Protein AF-A0A3S3KPT0-F1 (afdb_monomer_lite)

Radius of gyration: 13.14 Å; chains: 1; bounding box: 26×38×35 Å

pLDDT: mean 92.79, std 5.1, range [73.88, 97.88]

Secondary structure (DSSP, 8-state):
--EEEETTEEEE--TT-EEE-TTT--EEEEE-SSSS--EEEESSS--S-TT--PPPHHHHHHHTTS-GGGEEEEEE-TT--EEEEEE--TT--

Sequence (93 aa):
MRYALINGERHE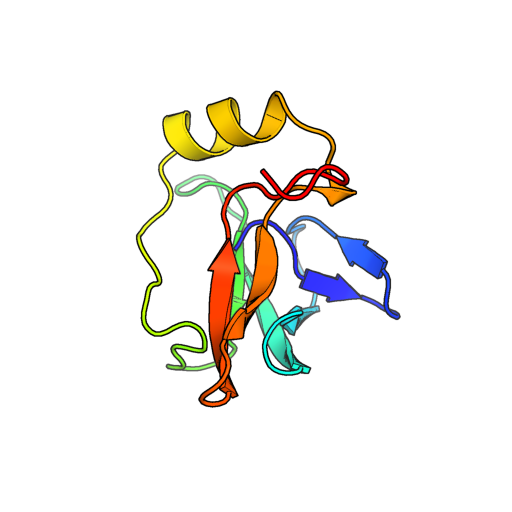AEPRLVGTCPGCAQAMVAKCGDQRIHHWAHKGMRVCDPWWEPETPWHRAWKREFEDAWQEVILHDELAEKHIADVRTDHGL

Structure (mmCIF, N/CA/C/O backbone):
data_AF-A0A3S3KPT0-F1
#
_entry.id   AF-A0A3S3KPT0-F1
#
loop_
_atom_site.group_PDB
_atom_site.id
_atom_site.type_symbol
_atom_site.label_atom_id
_atom_site.label_alt_id
_atom_site.label_comp_id
_atom_site.label_asym_id
_atom_si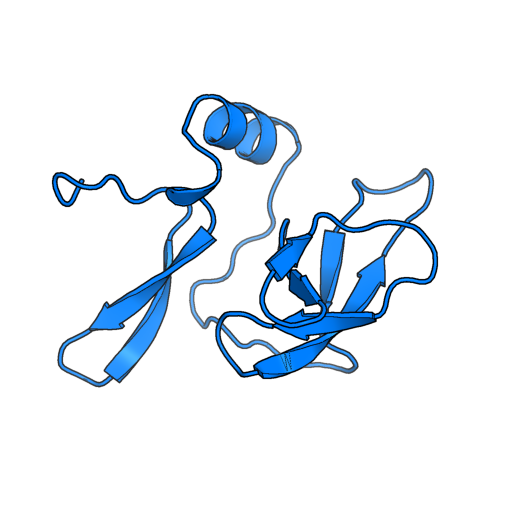te.label_entity_id
_atom_site.label_seq_id
_atom_site.pdbx_PDB_ins_code
_atom_site.Cartn_x
_atom_site.Cartn_y
_atom_site.Cartn_z
_atom_site.occupancy
_atom_site.B_iso_or_equiv
_atom_site.auth_seq_id
_atom_site.auth_comp_id
_atom_site.auth_asym_id
_atom_site.auth_atom_id
_atom_site.pdbx_PDB_model_num
ATOM 1 N N . MET A 1 1 ? 2.287 1.926 3.910 1.00 92.06 1 MET A N 1
ATOM 2 C CA . MET A 1 1 ? 1.683 1.583 2.608 1.00 92.06 1 MET A CA 1
ATOM 3 C C . MET A 1 1 ? 0.865 2.757 2.107 1.00 92.06 1 MET A C 1
ATOM 5 O O . MET A 1 1 ? 0.289 3.485 2.922 1.00 92.06 1 MET A O 1
ATOM 9 N N . ARG A 1 2 ? 0.841 2.963 0.794 1.00 95.12 2 ARG A N 1
ATOM 10 C CA . ARG A 1 2 ? 0.020 3.951 0.095 1.00 95.12 2 ARG A CA 1
ATOM 11 C C . ARG A 1 2 ? -1.396 3.439 -0.117 1.00 95.12 2 ARG A C 1
ATOM 13 O 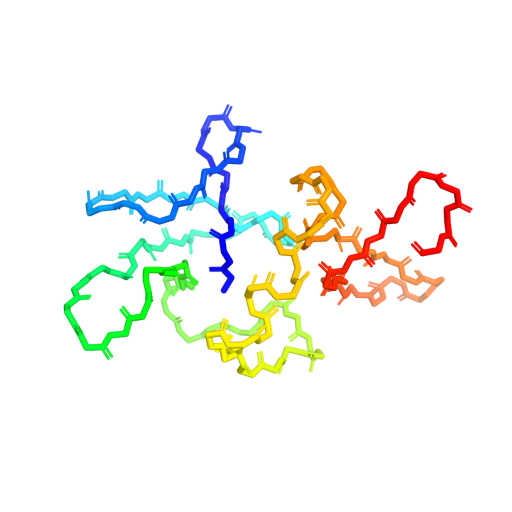O . ARG A 1 2 ? -2.317 4.229 0.065 1.00 95.12 2 ARG A O 1
ATOM 20 N N . TYR A 1 3 ? -1.571 2.146 -0.393 1.00 96.56 3 TYR A N 1
ATOM 21 C CA . TYR A 1 3 ? -2.877 1.566 -0.700 1.00 96.56 3 TYR A CA 1
ATOM 22 C C . TYR A 1 3 ? -3.359 0.548 0.341 1.00 96.56 3 TYR A C 1
ATOM 24 O O . TYR A 1 3 ? -2.576 -0.198 0.932 1.00 96.56 3 TYR A O 1
ATOM 32 N N . ALA A 1 4 ? -4.677 0.504 0.529 1.00 97.56 4 ALA A N 1
ATOM 33 C CA . ALA A 1 4 ? -5.398 -0.594 1.164 1.00 97.56 4 ALA A CA 1
ATOM 34 C C . ALA A 1 4 ? -6.623 -0.963 0.324 1.00 97.56 4 ALA A C 1
ATOM 36 O O . ALA A 1 4 ? -7.025 -0.196 -0.551 1.00 97.56 4 ALA A O 1
ATOM 37 N N . LEU A 1 5 ? -7.215 -2.127 0.595 1.00 97.81 5 LEU A N 1
ATOM 38 C CA . LEU A 1 5 ? -8.437 -2.566 -0.067 1.00 97.81 5 LEU A CA 1
ATOM 39 C C . LEU A 1 5 ? -9.678 -2.148 0.725 1.00 97.81 5 LEU A C 1
ATOM 41 O O . LEU A 1 5 ? -9.805 -2.492 1.906 1.00 97.81 5 LEU A O 1
ATOM 45 N N . ILE A 1 6 ? -10.610 -1.469 0.059 1.00 97.88 6 ILE A N 1
ATOM 46 C CA . ILE A 1 6 ? -11.966 -1.181 0.542 1.00 97.88 6 ILE A CA 1
ATOM 47 C C . ILE A 1 6 ? -12.921 -1.747 -0.503 1.00 97.88 6 ILE A C 1
ATOM 49 O O . ILE A 1 6 ? -12.814 -1.419 -1.676 1.00 97.88 6 ILE A O 1
ATOM 53 N N . ASN A 1 7 ? -13.806 -2.661 -0.102 1.00 96.06 7 ASN A N 1
ATOM 54 C CA . ASN A 1 7 ? -14.689 -3.390 -1.027 1.00 96.06 7 ASN A CA 1
ATOM 55 C C . ASN A 1 7 ? -13.953 -4.087 -2.194 1.00 96.06 7 ASN A C 1
ATOM 57 O O . ASN A 1 7 ? -14.522 -4.281 -3.260 1.00 96.06 7 ASN A O 1
ATOM 61 N N . GLY A 1 8 ? -12.692 -4.482 -1.985 1.00 94.81 8 GLY A N 1
ATOM 62 C CA . GLY A 1 8 ? -11.855 -5.119 -3.009 1.00 94.81 8 GLY A CA 1
ATOM 63 C C . GLY A 1 8 ? -11.127 -4.145 -3.940 1.00 94.81 8 GLY A C 1
ATOM 64 O O . GLY A 1 8 ? -10.278 -4.582 -4.710 1.00 94.81 8 GLY A O 1
ATOM 65 N N . GLU A 1 9 ? -11.385 -2.843 -3.833 1.00 96.50 9 GLU A N 1
ATOM 66 C CA . GLU A 1 9 ? -10.739 -1.807 -4.640 1.00 96.50 9 GLU A CA 1
ATOM 67 C C . GLU A 1 9 ? -9.600 -1.139 -3.872 1.00 96.50 9 GLU A C 1
ATOM 69 O O . GLU A 1 9 ? -9.624 -1.050 -2.644 1.00 96.50 9 GLU A O 1
ATOM 74 N N . ARG A 1 10 ? -8.574 -0.675 -4.589 1.00 96.31 10 ARG A N 1
ATOM 75 C CA . ARG A 1 10 ? -7.432 0.018 -3.985 1.00 96.31 10 ARG A CA 1
ATOM 76 C C . ARG A 1 10 ? -7.792 1.466 -3.688 1.00 96.31 10 ARG A C 1
ATOM 78 O O . ARG A 1 10 ? -8.192 2.201 -4.581 1.00 96.31 10 ARG A O 1
ATOM 85 N N . HIS A 1 11 ? -7.541 1.891 -2.456 1.00 97.75 11 HIS A N 1
ATOM 86 C CA . HIS A 1 11 ? -7.750 3.267 -2.018 1.00 97.75 11 HIS A CA 1
ATOM 87 C C . HIS A 1 11 ? -6.513 3.830 -1.324 1.00 97.75 11 HIS A C 1
ATOM 89 O O . HIS A 1 11 ? -5.852 3.139 -0.541 1.00 97.75 11 HIS A O 1
ATOM 95 N N . GLU A 1 12 ? -6.227 5.108 -1.574 1.00 97.00 12 GLU A N 1
ATOM 96 C CA . GLU A 1 12 ? -5.316 5.884 -0.734 1.00 97.00 12 GLU A CA 1
ATOM 97 C C . GLU A 1 12 ? -5.947 6.171 0.636 1.00 97.00 12 GLU A C 1
ATOM 99 O O . GLU A 1 12 ? -7.149 6.016 0.854 1.00 97.00 12 GLU A O 1
ATOM 104 N N . ALA A 1 13 ? -5.112 6.540 1.604 1.00 97.25 13 ALA A N 1
ATOM 105 C CA . ALA A 1 13 ? -5.577 6.812 2.954 1.00 97.25 13 ALA A CA 1
ATOM 106 C C . ALA A 1 13 ? -6.313 8.160 3.025 1.00 97.25 13 ALA A C 1
ATOM 108 O O . ALA A 1 13 ? -5.714 9.223 2.847 1.00 97.25 13 ALA A O 1
ATOM 109 N N . GLU A 1 14 ? -7.591 8.109 3.388 1.00 97.19 14 GLU A N 1
ATOM 110 C CA . GLU A 1 14 ? -8.403 9.281 3.713 1.00 97.19 14 GLU A CA 1
ATOM 111 C C . GLU A 1 14 ? -8.919 9.212 5.160 1.00 97.19 14 GLU A C 1
ATOM 113 O O . GLU A 1 14 ? -9.029 8.122 5.741 1.00 97.19 14 GLU A O 1
ATOM 118 N N . PRO A 1 15 ? -9.237 10.363 5.786 1.00 97.25 15 PRO A N 1
ATOM 119 C CA . PRO A 1 15 ? -9.647 10.395 7.181 1.00 97.25 15 PRO A CA 1
ATOM 120 C C . PRO A 1 15 ? -10.829 9.470 7.482 1.00 97.25 15 PRO A C 1
ATOM 122 O O . PRO A 1 15 ? -11.867 9.527 6.827 1.00 97.25 15 PRO A O 1
ATOM 125 N N . ARG A 1 16 ? -10.697 8.698 8.570 1.00 95.44 16 ARG A N 1
ATOM 126 C CA . ARG A 1 16 ? -11.711 7.767 9.106 1.00 95.44 16 ARG A CA 1
ATOM 127 C C . ARG A 1 16 ? -11.953 6.511 8.265 1.00 95.44 16 ARG A C 1
ATOM 129 O O . ARG A 1 16 ? -12.837 5.733 8.620 1.00 95.44 16 ARG A O 1
ATOM 136 N N . LEU A 1 17 ? -11.158 6.265 7.224 1.00 97.62 17 LEU A N 1
ATOM 137 C CA . LEU A 1 17 ? -11.255 5.013 6.486 1.00 97.62 17 LEU A CA 1
ATOM 138 C C . LEU A 1 17 ? -10.609 3.841 7.241 1.00 97.62 17 LEU A C 1
ATOM 140 O O . LEU A 1 17 ? -9.588 3.964 7.930 1.00 97.62 17 LEU A O 1
ATOM 144 N N . VAL A 1 18 ? -11.224 2.677 7.059 1.00 97.50 18 VAL A N 1
ATOM 145 C CA . VAL A 1 18 ? -10.692 1.366 7.425 1.00 97.50 18 VAL A CA 1
ATOM 146 C C . VAL A 1 18 ? -10.670 0.506 6.173 1.00 97.50 18 VAL A C 1
ATOM 148 O O . VAL A 1 18 ? -11.544 0.624 5.318 1.00 97.50 18 VAL A O 1
ATOM 151 N N . GLY A 1 19 ? -9.665 -0.348 6.067 1.00 97.50 19 GLY A N 1
ATOM 152 C CA . GLY A 1 19 ? -9.485 -1.210 4.909 1.00 97.50 19 GLY A CA 1
ATOM 153 C C . GLY A 1 19 ? -8.783 -2.496 5.295 1.00 97.50 19 GLY A C 1
ATOM 154 O O . GLY A 1 19 ? -8.547 -2.775 6.475 1.00 97.50 19 GLY A O 1
ATOM 155 N N . THR A 1 20 ? -8.428 -3.280 4.292 1.00 97.75 20 THR A N 1
ATOM 156 C CA . THR A 1 20 ? -7.653 -4.508 4.465 1.00 97.75 20 THR A CA 1
ATOM 157 C C . THR A 1 20 ? -6.328 -4.407 3.728 1.00 97.75 20 THR A C 1
ATOM 159 O O . THR A 1 20 ? -6.227 -3.781 2.675 1.00 97.75 20 THR A O 1
ATOM 162 N N . CYS A 1 21 ? -5.287 -4.991 4.313 1.00 95.50 21 CYS A N 1
ATOM 163 C CA . CYS A 1 21 ? -3.966 -5.030 3.709 1.00 95.50 21 CYS A CA 1
ATOM 164 C C . CYS A 1 21 ? -4.004 -5.903 2.453 1.00 95.50 21 CYS A C 1
ATOM 166 O O . CYS A 1 21 ? -4.323 -7.087 2.588 1.00 95.50 21 CYS A O 1
ATOM 168 N N . PRO A 1 22 ? -3.618 -5.381 1.274 1.00 93.94 22 PRO A N 1
ATOM 169 C CA . PRO A 1 22 ? -3.546 -6.180 0.058 1.00 93.94 22 PRO A CA 1
ATOM 170 C C . PRO A 1 22 ? -2.679 -7.434 0.258 1.00 93.94 22 PRO A C 1
ATOM 172 O O . PRO A 1 22 ? -3.045 -8.522 -0.166 1.00 93.94 22 PRO A O 1
ATOM 175 N N . GLY A 1 23 ? -1.558 -7.308 0.979 1.00 91.62 23 GLY A N 1
ATOM 176 C CA . GLY A 1 23 ? -0.595 -8.396 1.163 1.00 91.62 23 GLY A CA 1
ATOM 177 C C . GLY A 1 23 ? -0.947 -9.439 2.228 1.00 91.62 23 GLY A C 1
ATOM 178 O O . GLY A 1 23 ? -0.308 -10.485 2.279 1.00 91.62 23 GLY A O 1
ATOM 179 N N . CYS A 1 24 ? -1.880 -9.198 3.151 1.00 92.62 24 CYS A N 1
ATOM 180 C CA . CYS A 1 24 ? -2.194 -10.203 4.188 1.00 92.62 24 CYS A CA 1
ATOM 181 C C . CYS A 1 24 ? -3.659 -10.261 4.624 1.00 92.62 24 CYS A C 1
ATOM 183 O O . CYS A 1 24 ? -3.977 -10.965 5.583 1.00 92.62 24 CYS A O 1
ATOM 185 N N . ALA A 1 25 ? -4.535 -9.495 3.971 1.00 94.12 25 ALA A N 1
ATOM 186 C CA . ALA A 1 25 ? -5.958 -9.352 4.276 1.00 94.12 25 ALA A CA 1
ATOM 187 C C . ALA A 1 25 ? -6.283 -8.874 5.708 1.00 94.12 25 ALA A C 1
ATOM 189 O O . ALA A 1 25 ? -7.447 -8.810 6.098 1.00 94.12 25 ALA A O 1
ATOM 190 N N . GLN A 1 26 ? -5.281 -8.507 6.513 1.00 96.06 26 GLN A N 1
ATOM 191 C CA . GLN A 1 26 ? -5.495 -8.020 7.875 1.00 96.06 26 GLN A CA 1
ATOM 192 C C . GLN A 1 26 ? -5.975 -6.571 7.880 1.00 96.06 26 GLN A C 1
ATOM 194 O O . GLN A 1 26 ? -5.641 -5.787 6.993 1.00 96.06 26 GLN A O 1
ATOM 199 N N . ALA A 1 27 ? -6.729 -6.205 8.915 1.00 97.19 27 ALA A N 1
ATOM 200 C CA . ALA A 1 27 ? -7.295 -4.869 9.048 1.00 97.19 27 ALA A CA 1
ATOM 201 C C . ALA A 1 27 ? -6.216 -3.772 9.098 1.00 97.19 27 ALA A C 1
ATOM 203 O O . ALA A 1 27 ? -5.213 -3.877 9.815 1.00 97.19 27 ALA A O 1
ATOM 204 N N . MET A 1 28 ? -6.481 -2.680 8.388 1.00 97.44 28 MET A N 1
ATOM 205 C CA . MET A 1 28 ? -5.681 -1.463 8.364 1.00 97.44 28 MET A CA 1
ATOM 206 C C . MET A 1 28 ? -6.531 -0.250 8.736 1.00 97.44 28 MET A C 1
ATOM 208 O O . MET A 1 28 ? -7.746 -0.224 8.537 1.00 97.44 28 MET A O 1
ATOM 212 N N . VAL A 1 29 ? -5.866 0.769 9.266 1.00 97.62 29 VAL A N 1
ATOM 213 C CA . VAL A 1 29 ? -6.453 2.070 9.587 1.00 97.62 29 VAL A CA 1
ATOM 214 C C . VAL A 1 29 ? -5.732 3.156 8.802 1.00 97.62 29 VAL A C 1
ATOM 216 O O . VAL A 1 29 ? -4.498 3.150 8.718 1.00 97.62 29 VAL A O 1
ATOM 219 N N . ALA A 1 30 ? -6.495 4.092 8.244 1.00 97.88 30 ALA A N 1
ATOM 220 C CA . ALA A 1 30 ? -5.929 5.277 7.625 1.00 97.88 30 ALA A CA 1
ATOM 221 C C . ALA A 1 30 ? -5.315 6.176 8.710 1.00 97.88 30 ALA A C 1
ATOM 223 O O . ALA A 1 30 ? -5.955 6.513 9.712 1.00 97.88 30 ALA A O 1
ATOM 224 N N . LYS A 1 31 ? -4.046 6.542 8.532 1.00 96.75 31 LYS A N 1
ATOM 225 C CA . LYS A 1 31 ? -3.336 7.516 9.360 1.00 96.75 31 LYS A CA 1
ATOM 226 C C . LYS A 1 31 ? -3.257 8.817 8.574 1.00 96.75 31 LYS A C 1
ATOM 228 O O . LYS A 1 31 ? -2.483 8.924 7.626 1.00 96.75 31 LYS A O 1
ATOM 233 N N . CYS A 1 32 ? -4.071 9.782 8.984 1.00 96.81 32 CYS A N 1
ATOM 234 C CA . CYS A 1 32 ? -4.202 11.088 8.345 1.00 96.81 32 CYS A CA 1
ATOM 235 C C . CYS A 1 32 ? -3.975 12.199 9.376 1.00 96.81 32 CYS A C 1
ATOM 237 O O . CYS A 1 32 ? -4.305 12.027 10.552 1.00 96.81 32 CYS A O 1
ATOM 239 N N . GLY A 1 33 ? -3.408 13.317 8.937 1.00 94.69 33 GLY A N 1
ATOM 240 C CA . GLY A 1 33 ? -3.038 14.458 9.773 1.00 94.69 33 GLY A CA 1
ATOM 241 C C . GLY A 1 33 ? -1.860 15.220 9.170 1.00 94.69 33 GLY A C 1
ATOM 242 O O . GLY A 1 33 ? -1.282 14.790 8.178 1.00 94.69 33 GLY A O 1
ATOM 243 N N . ASP A 1 34 ? -1.469 16.324 9.800 1.00 94.69 34 ASP A N 1
ATOM 244 C CA . ASP A 1 34 ? -0.577 17.304 9.156 1.00 94.69 34 ASP A CA 1
ATOM 245 C C . ASP A 1 34 ? 0.922 17.001 9.321 1.00 94.69 34 ASP A C 1
ATOM 247 O O . ASP A 1 34 ? 1.768 17.624 8.687 1.00 94.69 34 ASP A O 1
ATOM 251 N N . GLN A 1 35 ? 1.278 16.043 10.185 1.00 91.62 35 GLN A N 1
ATOM 252 C CA . GLN A 1 35 ? 2.680 15.741 10.513 1.00 91.62 35 GLN A CA 1
ATOM 253 C C . GLN A 1 35 ? 3.338 14.742 9.556 1.00 91.62 35 GLN A C 1
ATOM 255 O O . GLN A 1 35 ? 4.557 14.741 9.397 1.00 91.62 35 GLN A O 1
ATOM 260 N N . ARG A 1 36 ? 2.560 13.825 8.974 1.00 90.75 36 ARG A N 1
ATOM 261 C CA . ARG A 1 36 ? 3.061 12.747 8.111 1.00 90.75 36 ARG A CA 1
ATOM 262 C C . ARG A 1 36 ? 2.123 12.594 6.931 1.00 90.75 36 ARG A C 1
ATOM 264 O O . ARG A 1 36 ? 0.916 12.749 7.084 1.00 90.75 36 ARG A O 1
ATOM 271 N N . ILE A 1 37 ? 2.678 12.213 5.783 1.00 92.81 37 ILE A N 1
ATOM 272 C CA . ILE A 1 37 ? 1.873 11.882 4.610 1.00 92.81 37 ILE A CA 1
ATOM 273 C C . ILE A 1 37 ? 0.817 10.834 4.960 1.00 92.81 37 ILE A C 1
ATOM 275 O O . ILE A 1 37 ? 1.072 9.915 5.748 1.00 92.81 37 ILE A O 1
ATOM 279 N N . HIS A 1 38 ? -0.366 10.974 4.371 1.00 95.94 38 HIS A N 1
ATOM 280 C CA . HIS A 1 38 ? -1.442 10.022 4.577 1.00 95.94 38 HIS A CA 1
ATOM 281 C C . HIS A 1 38 ? -1.000 8.625 4.131 1.00 95.94 38 HIS A C 1
ATOM 283 O O . HIS A 1 38 ? -0.490 8.422 3.022 1.00 95.94 38 HIS A O 1
ATOM 289 N N . HIS A 1 39 ? -1.160 7.658 5.026 1.00 96.06 39 HIS A N 1
ATOM 290 C CA . HIS A 1 39 ? -0.725 6.288 4.795 1.00 96.06 39 HIS A CA 1
ATOM 291 C C . HIS A 1 39 ? -1.616 5.293 5.527 1.00 96.06 39 HIS A C 1
ATOM 293 O O . HIS A 1 39 ? -2.272 5.610 6.521 1.00 96.06 39 HIS A O 1
ATOM 299 N N . TRP A 1 40 ? -1.592 4.057 5.050 1.00 96.50 40 TRP A N 1
ATOM 300 C CA . TRP A 1 40 ? -2.209 2.930 5.726 1.00 96.50 40 TRP A CA 1
ATOM 301 C C . TRP A 1 40 ? -1.223 2.264 6.675 1.00 96.50 40 TRP A C 1
ATOM 303 O O . TRP A 1 40 ? -0.060 2.023 6.327 1.00 96.50 40 TRP A O 1
ATOM 313 N N . ALA A 1 41 ? -1.719 1.936 7.866 1.00 95.44 41 ALA A N 1
ATOM 314 C CA . ALA A 1 41 ? -1.009 1.163 8.875 1.00 95.44 41 ALA A CA 1
ATOM 315 C C . ALA A 1 41 ? -1.875 -0.010 9.348 1.00 95.44 41 ALA A C 1
ATOM 317 O O . ALA A 1 41 ? -3.097 0.118 9.446 1.00 95.44 41 ALA A O 1
ATOM 318 N N . HIS A 1 42 ? -1.252 -1.142 9.678 1.00 96.19 42 HIS A N 1
ATOM 319 C CA . HIS A 1 42 ? -1.966 -2.261 10.293 1.00 96.19 42 HIS A CA 1
ATOM 320 C C . HIS A 1 42 ? -2.606 -1.845 11.619 1.00 96.19 42 HIS A C 1
ATOM 322 O O . HIS A 1 42 ? -2.062 -1.041 12.381 1.00 96.19 42 HIS A O 1
ATOM 328 N N . LYS A 1 43 ? -3.767 -2.431 11.920 1.00 94.19 43 LYS A N 1
ATOM 329 C CA . LYS A 1 43 ? -4.355 -2.337 13.253 1.00 94.19 43 LYS A CA 1
ATOM 330 C C . LYS A 1 43 ? -3.543 -3.221 14.213 1.00 94.19 43 LYS A C 1
ATOM 332 O O . LYS A 1 43 ? -3.642 -4.442 14.161 1.00 94.19 43 LYS A O 1
ATOM 337 N N . GLY A 1 44 ? -2.753 -2.595 15.088 1.00 90.44 44 GLY A N 1
ATOM 338 C CA . GLY A 1 44 ? -1.851 -3.275 16.031 1.00 90.44 44 GLY A CA 1
ATOM 339 C C . GLY A 1 44 ? -0.410 -3.399 15.519 1.00 90.44 44 GLY A C 1
ATOM 340 O O . GLY A 1 44 ? -0.084 -2.925 14.433 1.00 90.44 44 GLY A O 1
ATOM 341 N N . MET A 1 45 ? 0.468 -4.019 16.314 1.00 84.06 45 MET A N 1
ATOM 342 C CA . MET A 1 45 ? 1.876 -4.207 15.946 1.00 84.06 45 MET A CA 1
ATOM 343 C C . MET A 1 45 ? 2.015 -5.424 15.030 1.00 84.06 45 MET A C 1
ATOM 345 O O . MET A 1 45 ? 2.062 -6.563 15.489 1.00 84.06 45 MET A O 1
ATOM 349 N N . ARG A 1 46 ? 2.024 -5.175 13.719 1.00 87.25 46 ARG A N 1
ATOM 350 C CA . ARG A 1 46 ? 2.159 -6.206 12.689 1.00 87.25 46 ARG A CA 1
ATOM 351 C C . ARG A 1 46 ? 3.056 -5.714 11.562 1.00 87.25 46 ARG A C 1
ATOM 353 O O . ARG A 1 46 ? 2.801 -4.661 10.978 1.00 87.25 46 ARG A O 1
ATOM 360 N N . VAL A 1 47 ? 4.038 -6.539 11.223 1.00 85.00 47 VAL A N 1
ATOM 361 C CA . VAL A 1 47 ? 4.850 -6.422 10.012 1.00 85.00 47 VAL A CA 1
ATOM 362 C C . VAL A 1 47 ? 4.386 -7.532 9.078 1.00 85.00 47 VAL A C 1
ATOM 364 O O . VAL A 1 47 ? 4.422 -8.702 9.452 1.00 85.00 47 VAL A O 1
ATOM 367 N N . CYS A 1 48 ? 3.828 -7.173 7.920 1.00 89.00 48 CYS A N 1
ATOM 368 C CA . CYS A 1 48 ? 3.314 -8.154 6.958 1.00 89.00 48 CYS A CA 1
ATOM 369 C C . CYS A 1 48 ? 4.255 -8.404 5.779 1.00 89.00 48 CYS A C 1
ATOM 371 O O . CYS A 1 48 ? 3.978 -9.314 5.001 1.00 89.00 48 CYS A O 1
ATOM 373 N N . ASP A 1 49 ? 5.286 -7.578 5.640 1.00 87.81 49 ASP A N 1
ATOM 374 C CA . ASP A 1 49 ? 6.330 -7.645 4.626 1.00 87.81 49 ASP A CA 1
ATOM 375 C C . ASP A 1 49 ? 7.678 -7.575 5.364 1.00 87.81 49 ASP A C 1
ATOM 377 O O . ASP A 1 49 ? 7.965 -6.541 5.976 1.00 87.81 49 ASP A O 1
ATOM 381 N N . PRO A 1 50 ? 8.457 -8.671 5.400 1.00 86.25 50 PRO A N 1
ATOM 382 C CA . PRO A 1 50 ? 9.765 -8.707 6.055 1.00 86.25 50 PRO A CA 1
ATOM 383 C C . PRO A 1 50 ? 10.773 -7.709 5.475 1.00 86.25 50 PRO A C 1
ATOM 385 O O . PRO A 1 50 ? 11.693 -7.303 6.178 1.00 86.25 50 PRO A O 1
ATOM 388 N N . TRP A 1 51 ? 10.573 -7.298 4.223 1.00 86.50 51 TRP A N 1
ATOM 389 C CA . TRP A 1 51 ? 11.444 -6.392 3.475 1.00 86.50 51 TRP A CA 1
ATOM 390 C C . TRP A 1 51 ? 10.980 -4.935 3.551 1.00 86.50 51 TRP A C 1
ATOM 392 O O . TRP A 1 51 ? 11.443 -4.087 2.795 1.00 86.50 51 TRP A O 1
ATOM 402 N N . TRP A 1 52 ? 10.030 -4.636 4.439 1.00 86.56 52 TRP A N 1
ATOM 403 C CA . TRP A 1 52 ? 9.455 -3.306 4.542 1.00 86.56 52 TRP A CA 1
ATOM 404 C C . TRP A 1 52 ? 10.489 -2.259 4.975 1.00 86.56 52 TRP A C 1
ATOM 406 O O . TRP A 1 52 ? 11.125 -2.383 6.024 1.00 86.56 52 TRP A O 1
ATOM 416 N N . GLU A 1 53 ? 10.536 -1.157 4.229 1.00 87.06 53 GLU A N 1
ATOM 417 C CA . GLU A 1 53 ? 11.318 0.033 4.553 1.00 87.06 53 GLU A CA 1
ATOM 418 C C . GLU A 1 53 ? 10.422 1.276 4.717 1.00 87.06 53 GLU A C 1
ATOM 420 O O . GLU A 1 53 ? 9.325 1.367 4.146 1.00 87.06 53 GLU A O 1
ATOM 425 N N . PRO A 1 54 ? 10.852 2.276 5.512 1.00 87.50 54 PRO A N 1
ATOM 426 C CA . PRO A 1 54 ? 10.134 3.536 5.618 1.00 87.50 54 PRO A CA 1
ATOM 427 C C . PRO A 1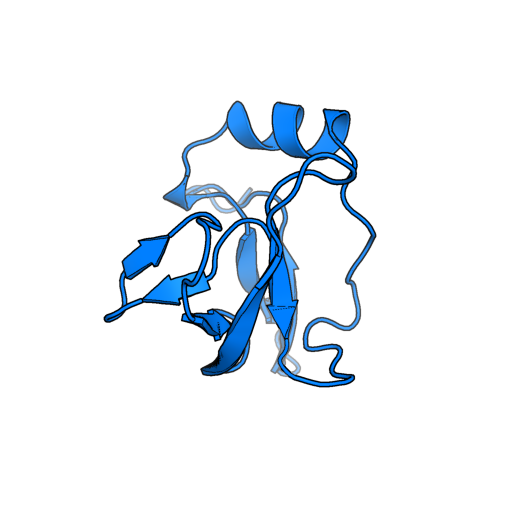 54 ? 10.149 4.296 4.284 1.00 87.50 54 PRO A C 1
ATOM 429 O O . PRO A 1 54 ? 11.194 4.615 3.726 1.00 87.50 54 PRO A O 1
ATOM 432 N N . GLU A 1 55 ? 8.966 4.672 3.809 1.00 92.12 55 GLU A N 1
ATOM 433 C CA . GLU A 1 55 ? 8.812 5.452 2.583 1.00 92.12 55 GLU A CA 1
ATOM 434 C C . GLU A 1 55 ? 8.940 6.960 2.856 1.00 92.12 55 GLU A C 1
ATOM 436 O O . GLU A 1 55 ? 8.268 7.513 3.734 1.00 92.12 55 GLU A O 1
ATOM 441 N N . THR A 1 56 ? 9.778 7.642 2.072 1.00 93.25 56 THR A N 1
ATOM 442 C CA . THR A 1 56 ? 9.935 9.104 2.108 1.00 93.25 56 THR A CA 1
ATOM 443 C C . THR A 1 56 ? 9.032 9.793 1.076 1.00 93.25 56 THR A C 1
ATOM 445 O O . THR A 1 56 ? 8.596 9.157 0.113 1.00 93.25 56 THR A O 1
ATOM 448 N N . PRO A 1 57 ? 8.771 11.110 1.203 1.00 93.75 57 PRO A N 1
ATOM 449 C CA . PRO A 1 57 ? 8.032 11.856 0.183 1.00 93.75 57 PRO A CA 1
ATOM 450 C C . PRO A 1 57 ? 8.664 11.771 -1.212 1.00 93.75 57 PRO A C 1
ATOM 452 O O . PRO A 1 57 ? 7.942 11.652 -2.196 1.00 93.75 57 PRO A O 1
ATOM 455 N N . TRP A 1 58 ? 9.999 11.784 -1.293 1.00 95.38 58 TRP A N 1
ATOM 456 C CA . TRP A 1 58 ? 10.726 11.604 -2.551 1.00 95.38 58 TRP A 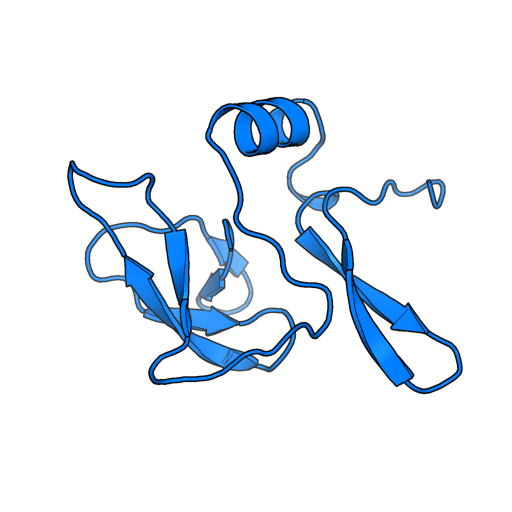CA 1
ATOM 457 C C . TRP A 1 58 ? 10.479 10.216 -3.148 1.00 95.38 58 TRP A C 1
ATOM 459 O O . TRP A 1 58 ? 10.128 10.113 -4.319 1.00 95.38 58 TRP A O 1
ATOM 469 N N . HIS A 1 59 ? 10.575 9.163 -2.329 1.00 95.06 59 HIS A N 1
ATOM 470 C CA . HIS A 1 59 ? 10.326 7.795 -2.779 1.00 95.06 59 HIS A CA 1
ATOM 471 C C . HIS A 1 59 ? 8.883 7.639 -3.299 1.00 95.06 59 HIS A C 1
ATOM 473 O O . HIS A 1 59 ? 8.659 7.114 -4.390 1.00 95.06 59 HIS A O 1
ATOM 479 N N . ARG A 1 60 ? 7.892 8.190 -2.585 1.00 93.94 60 ARG A N 1
ATOM 480 C CA . ARG A 1 60 ? 6.499 8.174 -3.054 1.00 93.94 60 ARG A CA 1
ATOM 481 C C . ARG A 1 60 ? 6.299 8.958 -4.352 1.00 93.94 60 ARG A C 1
ATOM 483 O O . ARG A 1 60 ? 5.517 8.528 -5.194 1.00 93.94 60 ARG A O 1
ATOM 490 N N . ALA A 1 61 ? 6.958 10.106 -4.500 1.00 95.88 61 ALA A N 1
ATOM 491 C CA . ALA A 1 61 ? 6.886 10.897 -5.723 1.00 95.88 61 ALA A CA 1
ATOM 492 C C . ALA A 1 61 ? 7.479 10.133 -6.914 1.00 95.88 61 ALA A C 1
ATOM 494 O O . ALA A 1 61 ? 6.851 10.083 -7.959 1.00 95.88 61 ALA A O 1
ATOM 495 N N . TRP A 1 62 ? 8.612 9.453 -6.731 1.00 96.44 62 TRP A N 1
ATOM 496 C CA . TRP A 1 62 ? 9.197 8.610 -7.774 1.00 96.44 62 TRP A CA 1
ATOM 497 C C . TRP A 1 62 ? 8.254 7.477 -8.216 1.00 96.44 62 TRP A C 1
ATOM 499 O O . TRP A 1 62 ? 8.059 7.283 -9.412 1.00 96.44 62 TRP A O 1
ATOM 509 N N . LYS A 1 63 ? 7.589 6.780 -7.283 1.00 95.81 63 LYS A N 1
ATOM 510 C CA . LYS A 1 63 ? 6.610 5.733 -7.640 1.00 95.81 63 LYS A CA 1
ATOM 511 C C . LYS A 1 63 ? 5.403 6.259 -8.416 1.00 95.81 63 LYS A C 1
ATOM 513 O O . LYS A 1 63 ? 4.832 5.519 -9.208 1.00 95.81 63 LYS A O 1
ATOM 518 N N . ARG A 1 64 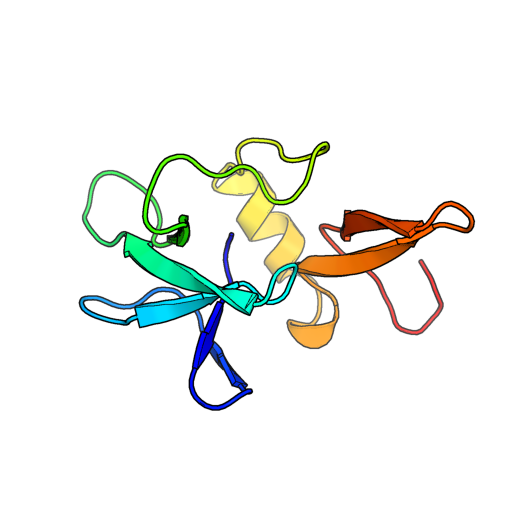? 5.017 7.523 -8.201 1.00 95.12 64 ARG A N 1
ATOM 519 C CA . ARG A 1 64 ? 3.890 8.176 -8.894 1.00 95.12 64 ARG A CA 1
ATOM 520 C C . ARG A 1 64 ? 4.129 8.412 -10.384 1.00 95.12 64 ARG A C 1
ATOM 522 O O . ARG A 1 64 ? 3.163 8.681 -11.086 1.00 95.12 64 ARG A O 1
ATOM 529 N N . GLU A 1 65 ? 5.364 8.282 -10.859 1.00 96.69 65 GLU A N 1
ATOM 530 C CA . GLU A 1 65 ? 5.683 8.339 -12.290 1.00 96.69 65 GLU A CA 1
ATOM 531 C C . GLU A 1 65 ? 5.256 7.061 -13.043 1.00 96.69 65 GLU A C 1
ATOM 533 O O . GLU A 1 65 ? 5.313 7.016 -14.270 1.00 96.69 65 GLU A O 1
ATOM 538 N N . PHE A 1 66 ? 4.812 6.024 -12.322 1.00 95.69 66 PHE A N 1
ATOM 539 C CA . PHE A 1 66 ? 4.317 4.760 -12.869 1.00 95.69 66 PHE A CA 1
ATOM 540 C C . PHE A 1 66 ? 2.808 4.613 -12.665 1.00 95.69 66 PHE A C 1
ATOM 542 O O . PHE A 1 66 ? 2.234 5.192 -11.739 1.00 95.69 66 PHE A O 1
ATOM 549 N N . GLU A 1 67 ? 2.165 3.778 -13.485 1.00 95.50 67 GLU A N 1
ATOM 550 C CA . GLU A 1 67 ? 0.743 3.466 -13.333 1.00 95.50 67 GLU A CA 1
ATOM 551 C C . GLU A 1 67 ? 0.427 2.942 -11.928 1.00 95.50 67 GLU A C 1
ATOM 553 O O . GLU A 1 67 ? 1.167 2.139 -11.360 1.00 95.50 67 GLU A O 1
ATOM 558 N N . ASP A 1 68 ? -0.712 3.350 -11.370 1.00 93.75 68 ASP A N 1
ATOM 559 C CA . ASP A 1 68 ? -1.121 2.933 -10.026 1.00 93.75 68 ASP A CA 1
ATOM 560 C C . ASP A 1 68 ? -1.186 1.405 -9.892 1.00 93.75 68 ASP A C 1
ATOM 562 O O . ASP A 1 68 ? -0.786 0.859 -8.862 1.00 93.75 68 ASP A O 1
ATOM 566 N N . ALA A 1 69 ? -1.606 0.700 -10.949 1.00 94.25 69 ALA A N 1
ATOM 567 C CA . ALA A 1 69 ? -1.655 -0.760 -10.995 1.00 94.25 69 ALA A CA 1
ATOM 568 C C . ALA A 1 69 ? -0.279 -1.421 -10.797 1.00 94.25 69 ALA A C 1
ATOM 570 O O . ALA A 1 69 ? -0.219 -2.532 -10.275 1.00 94.25 69 ALA A O 1
ATOM 571 N N . TRP A 1 70 ? 0.804 -0.731 -11.157 1.00 96.44 70 TRP A N 1
ATOM 572 C CA . TRP A 1 70 ? 2.174 -1.227 -11.049 1.00 96.44 70 TRP A CA 1
ATOM 573 C C . TRP A 1 70 ? 2.816 -0.938 -9.698 1.00 96.44 70 TRP A C 1
ATOM 575 O O . TRP A 1 70 ? 3.865 -1.490 -9.402 1.00 96.44 70 TRP A O 1
ATOM 585 N N . GLN A 1 71 ? 2.226 -0.086 -8.866 1.00 96.06 71 GLN A N 1
ATOM 586 C CA . GLN A 1 71 ? 2.814 0.287 -7.581 1.00 96.06 71 GLN A CA 1
ATOM 587 C C . GLN A 1 71 ? 2.343 -0.627 -6.442 1.00 96.06 71 GLN A C 1
ATOM 589 O O . GLN A 1 71 ? 1.166 -0.990 -6.404 1.00 96.06 71 GLN A O 1
ATOM 594 N N . GLU A 1 72 ? 3.206 -0.900 -5.456 1.00 94.94 72 GLU A N 1
ATOM 595 C CA . GLU A 1 72 ? 2.911 -1.752 -4.281 1.00 94.94 72 GLU A CA 1
ATOM 596 C C . GLU A 1 72 ? 2.364 -3.147 -4.663 1.00 94.94 72 GLU A C 1
ATOM 598 O O . GLU A 1 72 ? 1.379 -3.632 -4.095 1.00 94.94 72 GLU A O 1
ATOM 603 N N . VAL A 1 73 ? 2.989 -3.792 -5.651 1.00 93.94 73 VAL A N 1
ATOM 604 C CA . VAL A 1 73 ? 2.569 -5.099 -6.178 1.00 93.94 73 VAL A CA 1
ATOM 605 C C . VAL A 1 73 ? 3.060 -6.217 -5.268 1.00 93.94 73 VAL A C 1
ATOM 607 O O . VAL A 1 73 ? 4.235 -6.294 -4.921 1.00 93.94 73 VAL A O 1
ATOM 610 N N . ILE A 1 74 ? 2.153 -7.115 -4.887 1.00 92.44 74 ILE A N 1
ATOM 611 C CA . ILE A 1 74 ? 2.481 -8.252 -4.024 1.00 92.44 74 ILE A CA 1
ATOM 612 C C . ILE A 1 74 ? 3.091 -9.356 -4.880 1.00 92.44 74 ILE A C 1
ATOM 614 O O . ILE A 1 74 ? 2.442 -9.880 -5.786 1.00 92.44 74 ILE A O 1
ATOM 618 N N . LEU A 1 75 ? 4.312 -9.744 -4.544 1.00 90.19 75 LEU A N 1
ATOM 619 C CA . LEU A 1 75 ? 5.027 -10.851 -5.153 1.00 90.19 75 LEU A CA 1
ATOM 620 C C . LEU A 1 75 ? 5.184 -11.984 -4.140 1.00 90.19 75 LEU A C 1
ATOM 622 O O . LEU A 1 75 ? 5.283 -11.751 -2.934 1.00 90.19 75 LEU A O 1
ATOM 626 N N . HIS A 1 76 ? 5.202 -13.206 -4.660 1.00 87.62 76 HIS A N 1
ATOM 627 C CA . HIS A 1 76 ? 5.546 -14.407 -3.911 1.00 87.62 76 HIS A CA 1
ATOM 628 C C . HIS A 1 76 ? 6.719 -15.070 -4.623 1.00 87.62 76 HIS A C 1
ATOM 630 O O . HIS A 1 76 ? 6.690 -15.186 -5.851 1.00 87.62 76 HIS A O 1
ATOM 636 N N . ASP A 1 77 ? 7.741 -15.468 -3.876 1.00 82.12 77 ASP A N 1
ATOM 637 C CA . ASP A 1 77 ? 8.840 -16.253 -4.427 1.00 82.12 77 ASP A CA 1
ATOM 638 C C . ASP A 1 77 ? 8.506 -17.759 -4.459 1.00 82.12 77 ASP A C 1
ATOM 640 O O . ASP A 1 77 ? 7.422 -18.198 -4.059 1.00 82.12 77 ASP A O 1
ATOM 644 N N . GLU A 1 78 ? 9.447 -18.567 -4.952 1.00 80.00 78 GLU A N 1
ATOM 645 C CA . GLU A 1 78 ? 9.307 -20.028 -5.039 1.00 80.00 78 GLU A CA 1
ATOM 646 C C . GLU A 1 78 ? 9.194 -20.716 -3.665 1.00 80.00 78 GLU A C 1
ATOM 648 O O . GLU A 1 78 ? 8.699 -21.840 -3.572 1.00 80.00 78 GLU A O 1
ATOM 653 N N . LEU A 1 79 ? 9.623 -20.040 -2.596 1.00 81.81 79 LEU A N 1
ATOM 654 C CA . LEU A 1 79 ? 9.557 -20.498 -1.208 1.00 81.81 79 LEU A CA 1
ATOM 655 C C . LEU A 1 79 ? 8.330 -19.938 -0.466 1.00 81.81 79 LEU A C 1
ATOM 657 O O . LEU A 1 79 ? 8.184 -20.160 0.738 1.00 81.81 79 LEU A O 1
ATOM 661 N N . ALA A 1 80 ? 7.428 -19.263 -1.186 1.00 77.50 80 ALA A N 1
ATOM 662 C CA . ALA A 1 80 ? 6.262 -18.555 -0.669 1.00 77.50 80 ALA A CA 1
ATOM 663 C C . ALA A 1 80 ? 6.584 -17.390 0.288 1.00 77.50 80 ALA A C 1
ATOM 665 O O . ALA A 1 80 ? 5.691 -16.917 1.004 1.00 77.50 80 ALA A O 1
ATOM 666 N N . GLU A 1 81 ? 7.819 -16.880 0.289 1.00 82.81 81 GLU A N 1
ATOM 667 C CA . GLU A 1 81 ? 8.105 -15.583 0.887 1.00 82.81 81 GLU A CA 1
ATOM 668 C C . GLU A 1 81 ? 7.362 -14.503 0.111 1.00 82.81 81 GLU A C 1
ATOM 670 O O . GLU A 1 81 ? 7.312 -14.484 -1.120 1.00 82.81 81 GLU A O 1
ATOM 675 N N . LYS A 1 82 ? 6.745 -13.594 0.860 1.00 86.50 82 LYS A N 1
ATOM 676 C CA . LYS A 1 82 ? 5.923 -12.529 0.306 1.00 86.50 82 LYS A CA 1
ATOM 677 C C . LYS A 1 82 ? 6.643 -11.200 0.433 1.00 86.50 82 LYS A C 1
ATOM 679 O O . LYS A 1 82 ? 7.030 -10.822 1.539 1.00 86.50 82 LYS A O 1
ATOM 684 N N . HIS A 1 83 ? 6.689 -10.464 -0.668 1.00 88.69 83 HIS A N 1
ATOM 685 C CA . HIS A 1 83 ? 7.249 -9.123 -0.746 1.00 88.69 83 HIS A CA 1
ATOM 686 C C . HIS A 1 83 ? 6.259 -8.155 -1.404 1.00 88.69 83 HIS A C 1
ATOM 688 O O . HIS A 1 83 ? 5.461 -8.555 -2.252 1.00 88.69 83 HIS A O 1
ATOM 694 N N . ILE A 1 84 ? 6.286 -6.883 -1.007 1.00 92.00 84 ILE A N 1
ATOM 695 C CA . ILE A 1 84 ? 5.514 -5.821 -1.651 1.00 92.00 84 ILE A CA 1
ATOM 696 C C . ILE A 1 84 ? 6.491 -4.951 -2.438 1.00 92.00 84 ILE A C 1
ATOM 698 O O . ILE A 1 84 ? 7.155 -4.087 -1.873 1.00 92.00 84 ILE A O 1
ATOM 702 N N . ALA A 1 85 ? 6.566 -5.188 -3.746 1.00 93.00 85 ALA A N 1
ATOM 703 C CA . ALA A 1 85 ? 7.447 -4.451 -4.637 1.00 93.00 85 ALA A CA 1
ATOM 704 C C . ALA A 1 85 ? 6.971 -3.006 -4.803 1.00 93.00 85 ALA A C 1
ATOM 706 O O . ALA A 1 85 ? 5.779 -2.744 -4.986 1.00 93.00 85 ALA A O 1
ATOM 707 N N . ASP A 1 86 ? 7.914 -2.069 -4.795 1.00 94.06 86 ASP A N 1
ATOM 708 C CA . ASP A 1 86 ? 7.634 -0.652 -5.010 1.00 94.06 86 ASP A CA 1
ATOM 709 C C . ASP A 1 86 ? 6.962 -0.394 -6.360 1.00 94.06 86 ASP A C 1
ATOM 711 O O . ASP A 1 86 ? 5.925 0.273 -6.404 1.00 94.06 86 ASP A O 1
ATOM 715 N N . VAL A 1 87 ? 7.521 -0.970 -7.429 1.00 95.06 87 VAL A N 1
ATOM 716 C CA . VAL A 1 87 ? 6.981 -0.947 -8.792 1.00 95.06 87 VAL A CA 1
ATOM 717 C C . VAL A 1 87 ? 7.183 -2.316 -9.442 1.00 95.06 87 VAL A C 1
ATOM 719 O O . VAL A 1 87 ? 8.237 -2.929 -9.280 1.00 95.06 87 VAL A O 1
ATOM 722 N N . ARG A 1 88 ? 6.182 -2.780 -10.191 1.00 95.31 88 ARG A N 1
ATOM 723 C CA . ARG A 1 88 ? 6.249 -3.949 -11.062 1.00 95.31 88 ARG A CA 1
ATOM 724 C C . ARG A 1 88 ? 5.401 -3.725 -12.311 1.00 95.31 88 ARG A C 1
ATOM 726 O O . ARG A 1 88 ? 4.178 -3.650 -12.227 1.00 95.31 88 ARG A O 1
ATOM 733 N N . THR A 1 89 ? 6.059 -3.647 -13.456 1.00 93.62 89 THR A N 1
ATOM 734 C CA . THR A 1 89 ? 5.432 -3.501 -14.775 1.00 93.62 89 THR A CA 1
ATOM 735 C C . THR A 1 89 ? 4.820 -4.812 -15.274 1.00 93.62 89 THR A C 1
ATOM 737 O O . THR A 1 89 ? 5.131 -5.906 -14.790 1.00 93.62 89 THR A O 1
ATOM 740 N N . ASP A 1 90 ? 3.975 -4.711 -16.296 1.00 91.00 90 ASP A N 1
ATOM 741 C CA . ASP A 1 90 ? 3.382 -5.846 -17.012 1.00 91.00 90 ASP A CA 1
ATOM 742 C C . ASP A 1 90 ? 4.413 -6.676 -17.801 1.00 91.00 90 ASP A C 1
ATOM 744 O O . ASP A 1 90 ? 4.243 -7.883 -17.976 1.00 91.00 90 ASP A O 1
ATOM 748 N N . HIS A 1 91 ? 5.525 -6.062 -18.207 1.00 90.25 91 HIS A N 1
ATOM 749 C CA . HIS A 1 91 ? 6.671 -6.735 -18.827 1.00 90.25 91 HIS A CA 1
ATOM 750 C C . HIS A 1 91 ? 7.516 -7.548 -17.854 1.00 90.25 91 HIS A C 1
ATOM 752 O O . HIS A 1 91 ? 8.491 -8.190 -18.249 1.00 90.25 91 HIS A O 1
ATOM 758 N N . GLY A 1 92 ? 7.166 -7.521 -16.575 1.00 80.38 92 GLY A N 1
ATOM 759 C CA . GLY A 1 92 ? 7.933 -8.214 -15.579 1.00 80.38 92 GLY A CA 1
ATOM 760 C C . GLY A 1 92 ? 9.290 -7.558 -15.310 1.00 80.38 92 GLY A C 1
ATOM 761 O O . GLY A 1 92 ? 10.255 -8.267 -14.998 1.00 80.38 92 GLY A O 1
ATOM 762 N N . LEU A 1 93 ? 9.334 -6.226 -15.352 1.00 73.88 93 LEU A N 1
ATOM 763 C CA . LEU A 1 93 ? 10.375 -5.390 -14.747 1.00 73.88 93 LEU A CA 1
ATOM 764 C C . LEU A 1 93 ? 9.817 -4.757 -13.478 1.00 73.88 93 LEU A C 1
ATOM 766 O O . LEU A 1 93 ? 8.765 -4.091 -13.583 1.00 73.88 93 LEU A O 1
#

Foldseek 3Di:
DQWFDDVHDTDGADPPDWGAHPQPRAIWHWDDDDPDPIHIDGDDDDDSAPPDDDDDPVLVVVLVVDDPVFAQDWDADPVRHIHGDRGADPVGD